Protein AF-A0A9P8AA35-F1 (afdb_monomer_lite)

Structure (mmCIF, N/CA/C/O backbone):
data_AF-A0A9P8AA35-F1
#
_entry.id   AF-A0A9P8AA35-F1
#
loop_
_atom_site.group_PDB
_atom_site.id
_atom_site.type_symbol
_atom_site.label_atom_id
_atom_site.label_alt_id
_atom_site.label_comp_id
_atom_site.label_asym_id
_atom_site.label_entity_id
_atom_site.label_seq_id
_atom_site.pdbx_PDB_ins_code
_atom_site.Cartn_x
_atom_site.Cartn_y
_atom_site.Cartn_z
_atom_site.occupancy
_atom_site.B_iso_or_equiv
_atom_site.auth_seq_id
_atom_site.auth_comp_id
_atom_site.auth_asym_id
_atom_site.auth_atom_id
_atom_site.pdbx_PDB_model_num
ATOM 1 N N . MET A 1 1 ? -7.036 11.818 -2.859 1.00 51.31 1 MET A N 1
ATOM 2 C CA . MET A 1 1 ? -7.329 10.373 -2.717 1.00 51.31 1 MET A CA 1
ATOM 3 C C . MET A 1 1 ? -8.776 10.142 -3.131 1.00 51.31 1 MET A C 1
ATOM 5 O O . MET A 1 1 ? -9.644 10.809 -2.589 1.00 51.31 1 MET A O 1
ATOM 9 N N . LEU A 1 2 ? -9.036 9.268 -4.109 1.00 61.16 2 LEU A N 1
ATOM 10 C CA . LEU A 1 2 ? -10.380 9.040 -4.679 1.00 61.16 2 LEU A CA 1
ATOM 11 C C . LEU A 1 2 ? -11.236 8.052 -3.855 1.00 61.16 2 LEU A C 1
ATOM 13 O O . LEU A 1 2 ? -12.392 7.805 -4.182 1.00 61.16 2 LEU A O 1
ATOM 17 N N . TYR A 1 3 ? -10.663 7.469 -2.797 1.00 70.69 3 TYR A N 1
ATOM 18 C CA . TYR A 1 3 ? -11.330 6.528 -1.904 1.00 70.69 3 TYR A CA 1
ATOM 19 C C . TYR A 1 3 ? -11.453 7.131 -0.507 1.00 70.69 3 TYR A C 1
ATOM 21 O O . TYR A 1 3 ? -10.446 7.444 0.128 1.00 70.69 3 TYR A O 1
ATOM 29 N N . ASN A 1 4 ? -12.690 7.307 -0.047 1.00 81.25 4 ASN A N 1
ATOM 30 C CA . ASN A 1 4 ? -12.996 7.764 1.300 1.00 81.25 4 ASN A CA 1
ATOM 31 C C . ASN A 1 4 ? -13.534 6.583 2.116 1.00 81.25 4 ASN A C 1
ATOM 33 O O . ASN A 1 4 ? -14.606 6.051 1.829 1.00 81.25 4 ASN A O 1
ATOM 37 N N . SER A 1 5 ? -12.781 6.195 3.142 1.00 85.44 5 SER A N 1
ATOM 38 C CA . SER A 1 5 ? -13.083 5.040 3.990 1.00 85.44 5 SER A CA 1
ATOM 39 C C . SER A 1 5 ? -13.924 5.384 5.221 1.00 85.44 5 SER A C 1
ATOM 41 O O . SER A 1 5 ? -14.235 4.482 5.994 1.00 85.44 5 SER A O 1
ATOM 43 N N . VAL A 1 6 ? -14.309 6.652 5.428 1.00 90.12 6 VAL A N 1
ATOM 44 C CA . VAL A 1 6 ? -15.008 7.105 6.646 1.00 90.12 6 VAL A CA 1
ATOM 45 C C . VAL A 1 6 ? -16.293 6.316 6.876 1.00 90.12 6 VAL A C 1
ATOM 47 O O . VAL A 1 6 ? -16.481 5.778 7.963 1.00 90.12 6 VAL A O 1
ATOM 50 N N . ASN A 1 7 ? -17.134 6.156 5.852 1.00 91.12 7 ASN A N 1
ATOM 51 C CA . ASN A 1 7 ? -18.389 5.409 5.986 1.00 91.12 7 ASN A CA 1
ATOM 52 C C . ASN A 1 7 ? -18.154 3.936 6.352 1.00 91.12 7 ASN A C 1
ATOM 54 O O . ASN A 1 7 ? -18.902 3.371 7.148 1.00 91.12 7 ASN A O 1
ATOM 58 N N . PHE A 1 8 ? -17.103 3.321 5.802 1.00 89.25 8 PHE A N 1
ATOM 59 C CA . PHE A 1 8 ? -16.744 1.935 6.093 1.00 89.25 8 PHE A CA 1
ATOM 60 C C . PHE A 1 8 ? -16.219 1.777 7.526 1.00 89.25 8 PHE A C 1
ATOM 62 O O . PHE A 1 8 ? -16.685 0.905 8.259 1.00 89.25 8 PHE A O 1
ATOM 69 N N . VAL A 1 9 ? -15.323 2.668 7.961 1.00 91.19 9 VAL A N 1
ATOM 70 C CA . VAL A 1 9 ? -14.807 2.690 9.338 1.00 91.19 9 VAL A CA 1
ATOM 71 C C . VAL A 1 9 ? -15.946 2.936 10.329 1.00 91.19 9 VAL A C 1
ATOM 73 O O . VAL A 1 9 ? -16.109 2.164 11.271 1.00 91.19 9 VAL A O 1
ATOM 76 N N . GLN A 1 10 ? -16.804 3.930 10.086 1.00 93.62 10 GLN A N 1
ATOM 77 C CA . GLN A 1 10 ? -17.973 4.200 10.929 1.00 93.62 10 GLN A CA 1
ATOM 78 C C . GLN A 1 10 ? -18.922 3.001 11.003 1.00 93.62 10 GLN A C 1
ATOM 80 O O . GLN A 1 10 ? -19.441 2.690 12.074 1.00 93.62 10 GLN A O 1
ATOM 85 N N . HIS A 1 11 ? -19.150 2.309 9.885 1.00 93.56 11 HIS A N 1
ATOM 86 C CA . HIS A 1 11 ? -19.981 1.111 9.887 1.00 93.56 11 HIS A CA 1
ATOM 87 C C . HIS A 1 11 ? -19.353 -0.028 10.697 1.00 93.56 11 HIS A C 1
ATOM 89 O O . HIS A 1 11 ? -20.060 -0.672 11.465 1.00 93.56 11 HIS A O 1
ATOM 95 N N . SER A 1 12 ? -18.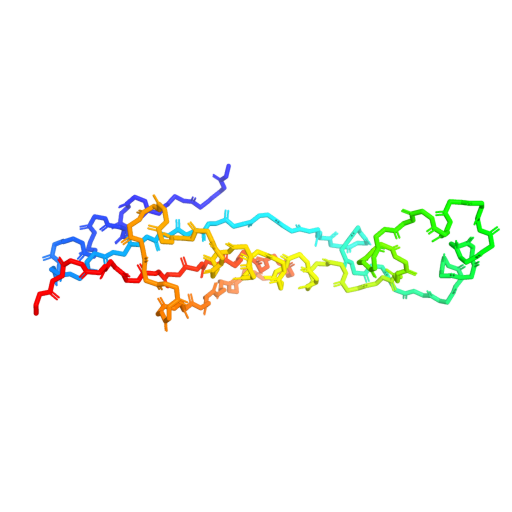035 -0.224 10.594 1.00 91.81 12 SER A N 1
ATOM 96 C CA . SER A 1 12 ? -17.300 -1.224 11.378 1.00 91.81 12 SER A CA 1
ATOM 97 C C . SER A 1 12 ? -17.394 -0.974 12.890 1.00 91.81 12 SER A C 1
ATOM 99 O O . SER A 1 12 ? -17.565 -1.916 13.659 1.00 91.81 12 SER A O 1
ATOM 101 N N . ILE A 1 13 ? -17.375 0.299 13.307 1.00 92.81 13 ILE A N 1
ATOM 102 C CA . ILE A 1 13 ? -17.554 0.708 14.706 1.00 92.81 13 ILE A CA 1
ATOM 103 C C . ILE A 1 13 ? -18.973 0.377 15.180 1.00 92.81 13 ILE A C 1
ATOM 105 O O . ILE A 1 13 ? -19.128 -0.205 16.247 1.00 92.81 13 ILE A O 1
ATOM 109 N N . ARG A 1 14 ? -20.006 0.679 14.375 1.00 94.69 14 ARG A N 1
ATOM 110 C CA . ARG A 1 14 ? -21.407 0.337 14.704 1.00 94.69 14 ARG A CA 1
ATOM 111 C C . ARG A 1 14 ? -21.649 -1.167 14.850 1.00 94.69 14 ARG A C 1
ATOM 113 O O . ARG A 1 14 ? -22.594 -1.555 15.519 1.00 94.69 14 ARG A O 1
ATOM 120 N N . LEU A 1 15 ? -20.831 -1.993 14.201 1.00 94.88 15 LEU A N 1
ATOM 121 C CA . LEU A 1 15 ? -20.881 -3.452 14.298 1.00 94.88 15 LEU A CA 1
ATOM 122 C C . LEU A 1 15 ? -19.982 -4.009 15.413 1.00 94.88 15 LEU A C 1
ATOM 124 O O . LEU A 1 15 ? -19.761 -5.216 15.437 1.00 94.88 15 LEU A O 1
ATOM 128 N N . GLU A 1 16 ? -19.408 -3.153 16.268 1.00 92.50 16 GLU A N 1
ATOM 129 C CA . GLU A 1 16 ? -18.456 -3.533 17.329 1.00 92.50 16 GLU A CA 1
ATOM 130 C C . GLU A 1 16 ? -17.239 -4.312 16.794 1.00 92.50 16 GLU A C 1
ATOM 132 O O . GLU A 1 16 ? -16.621 -5.147 17.456 1.00 92.50 16 GLU A O 1
ATOM 137 N N . ARG A 1 17 ? -16.866 -4.041 15.539 1.00 89.50 17 ARG A N 1
ATOM 138 C CA . ARG A 1 17 ? -15.729 -4.664 14.851 1.00 89.50 17 ARG A CA 1
ATOM 139 C C . ARG A 1 17 ? -14.866 -3.593 14.190 1.00 89.50 17 ARG A C 1
ATOM 141 O O . ARG A 1 17 ? -14.730 -3.613 12.967 1.00 89.50 17 ARG A O 1
ATOM 148 N N . PRO A 1 18 ? -14.287 -2.654 14.954 1.00 90.88 18 PRO A N 1
ATOM 149 C CA . PRO A 1 18 ? -13.559 -1.544 14.370 1.00 90.88 18 PRO A CA 1
ATOM 150 C C . PRO A 1 18 ? -12.318 -2.003 13.615 1.00 90.88 18 PRO A C 1
ATOM 152 O O . PRO A 1 18 ? -11.600 -2.929 14.020 1.00 90.88 18 PRO A O 1
ATOM 155 N N . VAL A 1 19 ? -12.071 -1.305 12.513 1.00 91.00 19 VAL A N 1
ATOM 156 C CA . VAL A 1 19 ? -10.946 -1.563 11.625 1.00 91.00 19 VAL A CA 1
ATOM 157 C C . VAL A 1 19 ? -10.171 -0.289 11.328 1.00 91.00 19 VAL A C 1
ATOM 159 O O . VAL A 1 19 ? -10.734 0.803 11.273 1.00 91.00 19 VAL A O 1
ATOM 162 N N . ILE A 1 20 ? -8.879 -0.451 11.074 1.00 89.81 20 ILE A N 1
ATOM 163 C CA . ILE A 1 20 ? -8.046 0.553 10.424 1.00 89.81 20 ILE A CA 1
ATOM 164 C C . ILE A 1 20 ? -8.032 0.243 8.933 1.00 89.81 20 ILE A C 1
ATOM 166 O O . ILE A 1 20 ? -7.917 -0.916 8.528 1.00 89.81 20 ILE A O 1
ATOM 170 N N . VAL A 1 21 ? -8.160 1.292 8.126 1.00 90.25 21 VAL A N 1
ATOM 171 C CA . VAL A 1 21 ? -8.092 1.202 6.673 1.00 90.25 21 VAL A CA 1
ATOM 172 C C . VAL A 1 21 ? -6.860 1.948 6.196 1.00 90.25 21 VAL A C 1
ATOM 174 O O . VAL A 1 21 ? -6.770 3.162 6.371 1.00 90.25 21 VAL A O 1
ATOM 177 N N . VAL A 1 22 ? -5.936 1.225 5.571 1.00 88.12 22 VAL A N 1
ATOM 178 C CA . VAL A 1 22 ? -4.770 1.810 4.900 1.00 88.12 22 VAL A CA 1
ATOM 179 C C . VAL A 1 22 ? -5.033 1.810 3.402 1.00 88.12 22 VAL A C 1
ATOM 181 O O . VAL A 1 22 ? -5.497 0.813 2.851 1.00 88.12 22 VAL A O 1
ATOM 184 N N . VAL A 1 23 ? -4.768 2.950 2.770 1.00 86.81 23 VAL A N 1
ATOM 185 C CA . VAL A 1 23 ? -4.944 3.168 1.334 1.00 86.81 23 VAL A CA 1
ATOM 186 C C . VAL A 1 23 ? -3.608 3.630 0.774 1.00 86.81 23 VAL A C 1
ATOM 188 O O . VAL A 1 23 ? -3.162 4.736 1.089 1.00 86.81 23 VAL A O 1
ATOM 191 N N . ASP A 1 24 ? -2.970 2.790 -0.031 1.00 84.88 24 ASP A N 1
ATOM 192 C CA . ASP A 1 24 ? -1.686 3.089 -0.654 1.00 84.88 24 ASP A CA 1
ATOM 193 C C . ASP A 1 24 ? -1.834 3.536 -2.112 1.00 84.88 24 ASP A C 1
ATOM 195 O O . ASP A 1 24 ? -2.785 3.207 -2.819 1.00 84.88 24 ASP A O 1
ATOM 199 N N . ASN A 1 25 ? -0.856 4.317 -2.564 1.00 85.06 25 ASN A N 1
ATOM 200 C CA . ASN A 1 25 ? -0.682 4.622 -3.975 1.00 85.06 25 ASN A CA 1
ATOM 201 C C . ASN A 1 25 ? 0.433 3.740 -4.530 1.00 85.06 25 ASN A C 1
ATOM 203 O O . ASN A 1 25 ? 1.434 3.484 -3.863 1.00 85.06 25 ASN A O 1
ATOM 207 N N . TYR A 1 26 ? 0.306 3.355 -5.791 1.00 85.69 26 TYR A N 1
ATOM 208 C CA . TYR A 1 26 ? 1.315 2.581 -6.498 1.00 85.69 26 TYR A CA 1
ATOM 209 C C . TYR A 1 26 ? 1.410 3.050 -7.947 1.00 85.69 26 TYR A C 1
ATOM 211 O O . TYR A 1 26 ? 0.522 3.729 -8.473 1.00 85.69 26 TYR A O 1
ATOM 219 N N . ARG A 1 27 ? 2.523 2.708 -8.592 1.00 87.75 27 ARG A N 1
ATOM 220 C CA . ARG A 1 27 ? 2.790 3.106 -9.973 1.00 87.75 27 ARG A CA 1
ATOM 221 C C . ARG A 1 27 ? 1.874 2.363 -10.954 1.00 87.75 27 ARG A C 1
ATOM 223 O O . ARG A 1 27 ? 1.648 1.162 -10.829 1.00 87.75 27 ARG A O 1
ATOM 230 N N . LEU A 1 28 ? 1.394 3.089 -11.963 1.00 85.50 28 LEU A N 1
ATOM 231 C CA . LEU A 1 28 ? 0.437 2.623 -12.972 1.00 85.50 28 LEU A CA 1
ATOM 232 C C . LEU A 1 28 ? 1.027 2.656 -14.385 1.00 85.50 28 LEU A C 1
ATOM 234 O O . LEU A 1 28 ? 1.996 3.369 -14.648 1.00 85.50 28 LEU A O 1
ATOM 238 N N . ASN A 1 29 ? 0.391 1.935 -15.315 1.00 85.88 29 ASN A N 1
ATOM 239 C CA . ASN A 1 29 ? 0.740 1.914 -16.743 1.00 85.88 29 ASN A CA 1
ATOM 240 C C . ASN A 1 29 ? 2.242 1.654 -16.966 1.00 85.88 29 ASN A C 1
ATOM 242 O O . ASN A 1 29 ? 2.828 0.855 -16.241 1.00 85.88 29 ASN A O 1
ATOM 246 N N . GLY A 1 30 ? 2.880 2.312 -17.940 1.00 85.19 30 GLY A N 1
ATOM 247 C CA . GLY A 1 30 ? 4.319 2.164 -18.186 1.00 85.19 30 GLY A CA 1
ATOM 248 C C . GLY A 1 30 ? 5.177 2.473 -16.952 1.00 85.19 30 GLY A C 1
ATOM 249 O O . GLY A 1 30 ? 6.133 1.765 -16.674 1.00 85.19 30 GLY A O 1
ATOM 250 N N . PHE A 1 31 ? 4.784 3.433 -16.116 1.00 83.62 31 PHE A N 1
ATOM 251 C CA . PHE A 1 31 ? 5.540 3.748 -14.900 1.00 83.62 31 PHE A CA 1
ATOM 252 C C . PHE A 1 31 ? 5.500 2.643 -13.839 1.00 83.62 31 PHE A C 1
ATOM 254 O O . PHE A 1 31 ? 6.349 2.634 -12.958 1.00 83.62 31 PHE A O 1
ATOM 261 N N . GLY A 1 32 ? 4.519 1.738 -13.875 1.00 84.88 32 GLY A N 1
ATOM 262 C CA . GLY A 1 32 ? 4.412 0.619 -12.930 1.00 84.88 32 GLY A CA 1
ATOM 263 C C . GLY A 1 32 ? 4.678 -0.752 -13.541 1.00 84.88 32 GLY A C 1
ATOM 264 O O . GLY A 1 32 ? 5.017 -1.691 -12.824 1.00 84.88 32 GLY A O 1
ATOM 265 N N . PHE A 1 33 ? 4.503 -0.884 -14.851 1.00 86.88 33 PHE A N 1
ATOM 266 C CA . PHE A 1 33 ? 4.417 -2.171 -15.537 1.00 86.88 33 PHE A CA 1
ATOM 267 C C . PHE A 1 33 ? 5.164 -2.190 -16.875 1.00 86.88 33 PHE A C 1
ATOM 269 O O . PHE A 1 33 ? 5.006 -3.144 -17.633 1.00 86.88 33 PHE A O 1
ATOM 276 N N . LEU A 1 34 ? 5.976 -1.172 -17.188 1.00 87.50 34 LEU A N 1
ATOM 277 C CA . LEU A 1 34 ? 6.915 -1.275 -18.302 1.00 87.50 34 LEU A CA 1
ATOM 278 C C . LEU A 1 34 ? 7.944 -2.354 -17.971 1.00 87.50 34 LEU A C 1
ATOM 280 O O . LEU A 1 34 ? 8.645 -2.264 -16.967 1.00 87.50 34 LEU A O 1
ATOM 284 N N . ALA A 1 35 ? 8.015 -3.375 -18.815 1.00 85.75 35 ALA A N 1
ATOM 285 C CA . ALA A 1 35 ? 8.940 -4.480 -18.657 1.00 85.75 35 ALA A CA 1
ATOM 286 C C . ALA A 1 35 ? 9.490 -4.855 -20.032 1.00 85.75 35 ALA A C 1
ATOM 288 O O . ALA A 1 35 ? 8.756 -5.352 -20.885 1.00 85.75 35 ALA A O 1
ATOM 289 N N . SER A 1 36 ? 10.778 -4.612 -20.245 1.00 86.69 36 SER A N 1
ATOM 290 C CA . SER A 1 36 ? 11.511 -5.138 -21.393 1.00 86.69 36 SER A CA 1
ATOM 291 C C . SER A 1 36 ? 12.994 -5.295 -21.044 1.00 86.69 36 SER A C 1
ATOM 293 O O . SER A 1 36 ? 13.434 -4.891 -19.962 1.00 86.69 36 SER A O 1
ATOM 295 N N . LYS A 1 37 ? 13.760 -5.950 -21.920 1.00 89.38 37 LYS A N 1
ATOM 296 C CA . LYS A 1 37 ? 15.176 -6.259 -21.661 1.00 89.38 37 LYS A CA 1
ATOM 297 C C . LYS A 1 37 ? 16.063 -5.023 -21.799 1.00 89.38 37 LYS A C 1
ATOM 299 O O . LYS A 1 37 ? 16.999 -4.851 -21.028 1.00 89.38 37 LYS A O 1
ATOM 304 N N . GLU A 1 38 ? 15.720 -4.137 -22.722 1.00 90.44 38 GLU A N 1
ATOM 305 C CA . GLU A 1 38 ? 16.533 -2.993 -23.126 1.00 90.44 38 GLU A CA 1
ATOM 306 C C . GLU A 1 38 ? 16.724 -1.983 -21.973 1.00 90.44 38 GLU A C 1
ATOM 308 O O . GLU A 1 38 ? 17.868 -1.676 -21.641 1.00 90.44 38 GLU A O 1
ATOM 313 N N . PRO A 1 39 ? 15.677 -1.523 -21.251 1.00 86.50 39 PRO A N 1
ATOM 314 C CA . PRO A 1 39 ? 15.842 -0.628 -20.107 1.00 86.50 39 PRO A CA 1
ATOM 315 C C . PRO A 1 39 ? 16.571 -1.297 -18.938 1.00 86.50 39 PRO A C 1
ATOM 317 O O . PRO A 1 39 ? 17.265 -0.627 -18.180 1.00 86.50 39 PRO A O 1
ATOM 320 N N . GLN A 1 40 ? 16.437 -2.618 -18.783 1.00 90.31 40 GLN A N 1
ATOM 321 C CA . GLN A 1 40 ? 17.147 -3.366 -17.747 1.00 90.31 40 GLN A CA 1
ATOM 322 C C . GLN A 1 40 ? 18.654 -3.431 -18.023 1.00 90.31 40 GLN A C 1
ATOM 324 O O . GLN A 1 40 ? 19.448 -3.373 -17.081 1.00 90.31 40 GLN A O 1
ATOM 329 N N . GLU A 1 41 ? 19.050 -3.577 -19.286 1.00 91.44 41 GLU A N 1
ATOM 330 C CA . GLU A 1 41 ? 20.452 -3.546 -19.713 1.00 91.44 41 GLU A CA 1
ATOM 331 C C . GLU A 1 41 ? 21.049 -2.149 -19.538 1.00 91.44 41 GLU A C 1
ATOM 333 O O . GLU A 1 41 ? 22.120 -2.019 -18.944 1.00 91.44 41 GLU A O 1
ATOM 338 N N . VAL A 1 42 ? 20.313 -1.107 -19.942 1.00 90.31 42 VAL A N 1
ATOM 339 C CA . VAL A 1 42 ? 20.703 0.295 -19.711 1.00 90.31 42 VAL A CA 1
ATOM 340 C C . VAL A 1 42 ? 20.900 0.572 -18.219 1.00 90.31 42 VAL A C 1
ATOM 342 O O . VAL A 1 42 ? 21.909 1.158 -17.832 1.00 90.31 42 VAL A O 1
ATOM 345 N N . LEU A 1 43 ? 19.983 0.102 -17.366 1.00 90.00 43 LEU A N 1
ATOM 346 C CA . LEU A 1 43 ? 20.082 0.273 -15.918 1.00 90.00 43 LEU A CA 1
ATOM 347 C C . LEU A 1 43 ? 21.320 -0.422 -15.332 1.00 90.00 43 LEU A C 1
ATOM 349 O O . LEU A 1 43 ? 21.996 0.157 -14.493 1.00 90.00 43 LEU A O 1
ATOM 353 N N . LYS A 1 44 ? 21.641 -1.645 -15.773 1.00 91.12 44 LYS A N 1
ATOM 354 C CA . LYS A 1 44 ? 22.828 -2.390 -15.304 1.00 91.12 44 LYS A CA 1
ATOM 355 C C . LYS A 1 44 ? 24.144 -1.730 -15.708 1.00 91.12 44 LYS A C 1
ATOM 357 O O . LYS A 1 44 ? 25.132 -1.880 -14.994 1.00 91.12 44 LYS A O 1
ATOM 362 N N . GLY A 1 45 ? 24.160 -1.047 -16.851 1.00 92.25 45 GLY A N 1
ATOM 363 C CA . GLY A 1 45 ? 25.315 -0.292 -17.331 1.00 92.25 45 GLY A CA 1
ATOM 364 C C . GLY A 1 45 ? 25.470 1.090 -16.690 1.00 92.25 45 GLY A C 1
ATOM 365 O O . GLY A 1 45 ? 26.479 1.747 -16.940 1.00 92.25 45 GLY A O 1
ATOM 366 N N . SER A 1 46 ? 24.500 1.553 -15.891 1.00 91.06 46 SER A N 1
ATOM 367 C CA . SER A 1 46 ? 24.567 2.883 -15.289 1.00 91.06 46 SER A CA 1
ATOM 368 C C . SER A 1 46 ? 25.519 2.909 -14.080 1.00 91.06 46 SER A C 1
ATOM 370 O O . SER A 1 46 ? 25.575 1.945 -13.310 1.00 91.06 46 SER A O 1
ATOM 372 N N . PRO A 1 47 ? 26.241 4.022 -13.844 1.00 91.12 47 PRO A N 1
ATOM 373 C CA . PRO A 1 47 ? 27.086 4.185 -12.654 1.00 91.12 47 PRO A CA 1
ATOM 374 C C . PRO A 1 47 ? 26.305 4.082 -11.335 1.00 91.12 47 PRO A C 1
ATOM 376 O O . PRO A 1 47 ? 26.858 3.748 -10.290 1.00 91.12 47 PRO A O 1
ATOM 379 N N . GLU A 1 48 ? 25.006 4.369 -11.390 1.00 89.06 48 GLU A N 1
ATOM 380 C CA . GLU A 1 48 ? 24.090 4.390 -10.251 1.00 89.06 48 GLU A CA 1
ATOM 381 C C . GLU A 1 48 ? 23.633 2.984 -9.846 1.00 89.06 48 GLU A C 1
ATOM 383 O O . GLU A 1 48 ? 23.169 2.791 -8.726 1.00 89.06 48 GLU A O 1
ATOM 388 N N . TYR A 1 49 ? 23.793 1.970 -10.706 1.00 90.19 49 TYR A N 1
ATOM 389 C CA . TYR A 1 49 ? 23.268 0.623 -10.463 1.00 90.19 49 TYR A CA 1
ATOM 390 C C . TYR A 1 49 ? 23.662 0.040 -9.096 1.00 90.19 49 TYR A C 1
ATOM 392 O O . TYR A 1 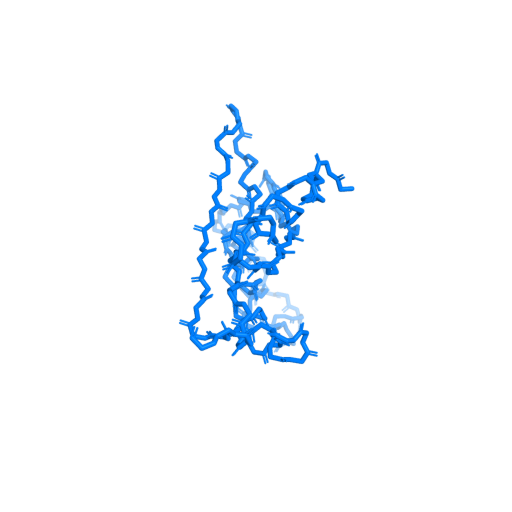49 ? 22.857 -0.614 -8.427 1.00 90.19 49 TYR A O 1
ATOM 400 N N . ALA A 1 50 ? 24.900 0.295 -8.663 1.00 89.81 50 ALA A N 1
ATOM 401 C CA . ALA A 1 50 ? 25.425 -0.200 -7.394 1.00 89.81 50 ALA A CA 1
ATOM 402 C C . ALA A 1 50 ? 24.792 0.481 -6.165 1.00 89.81 50 ALA A C 1
ATOM 404 O O . ALA A 1 50 ? 24.688 -0.156 -5.113 1.00 89.81 50 ALA A O 1
ATOM 405 N N . SER A 1 51 ? 24.355 1.740 -6.291 1.00 91.19 51 SER A N 1
ATOM 406 C CA . SER A 1 51 ? 23.734 2.511 -5.206 1.00 91.19 51 SER A CA 1
ATOM 407 C C . SER A 1 51 ? 22.212 2.357 -5.146 1.00 91.19 51 SER A C 1
ATOM 409 O O . SER A 1 51 ? 21.609 2.706 -4.131 1.00 91.19 51 SER A O 1
ATOM 411 N N . LEU A 1 52 ? 21.584 1.792 -6.183 1.00 88.19 52 LEU A N 1
ATOM 412 C CA . LEU A 1 52 ? 20.143 1.545 -6.203 1.00 88.19 52 LEU A CA 1
ATOM 413 C C . LEU A 1 52 ? 19.702 0.557 -5.118 1.00 88.19 52 LEU A C 1
ATOM 415 O O . LEU A 1 52 ? 20.380 -0.436 -4.805 1.00 88.19 52 LEU A O 1
ATOM 419 N N . SER A 1 53 ? 18.493 0.784 -4.603 1.00 86.25 53 SER A N 1
ATOM 420 C CA . SER A 1 53 ? 17.824 -0.173 -3.727 1.00 86.25 53 SER A CA 1
ATOM 421 C C . SER A 1 53 ? 17.603 -1.509 -4.459 1.00 86.25 53 SER A C 1
ATOM 423 O O . SER A 1 53 ? 17.493 -1.530 -5.689 1.00 86.25 53 SER A O 1
ATOM 425 N N . PRO A 1 54 ? 17.488 -2.645 -3.747 1.00 84.88 54 PRO A N 1
ATOM 426 C CA . PRO A 1 54 ? 17.142 -3.924 -4.374 1.00 84.88 54 PRO A CA 1
ATOM 427 C C . PRO A 1 54 ? 15.851 -3.870 -5.207 1.00 84.88 54 PRO A C 1
ATOM 429 O O . PRO A 1 54 ? 15.704 -4.635 -6.157 1.00 84.88 54 PRO A O 1
ATOM 432 N N . TYR A 1 55 ? 14.937 -2.956 -4.871 1.00 81.62 55 TYR A N 1
ATOM 433 C CA . TYR A 1 55 ? 13.657 -2.766 -5.549 1.00 81.62 55 TYR A CA 1
ATOM 434 C C . TYR A 1 55 ? 13.779 -1.984 -6.862 1.00 81.62 55 TYR A C 1
ATOM 436 O O . TYR A 1 55 ? 12.970 -2.197 -7.765 1.00 81.62 55 TYR A O 1
ATOM 444 N N . ASP A 1 56 ? 14.798 -1.130 -6.985 1.00 83.81 56 ASP A N 1
ATOM 445 C CA . ASP A 1 56 ? 15.005 -0.270 -8.155 1.00 83.81 56 ASP A CA 1
ATOM 446 C C . ASP A 1 56 ? 16.002 -0.856 -9.163 1.00 83.81 56 ASP A C 1
ATOM 448 O O . ASP A 1 56 ? 16.057 -0.396 -10.297 1.00 83.81 56 ASP A O 1
ATOM 452 N N . ARG A 1 57 ? 16.756 -1.905 -8.797 1.00 87.25 57 ARG A N 1
ATOM 453 C CA . ARG A 1 57 ? 17.695 -2.609 -9.702 1.00 87.25 57 ARG A CA 1
ATOM 454 C C . ARG A 1 57 ? 17.019 -3.452 -10.784 1.00 87.25 57 ARG A C 1
ATOM 456 O O . ARG A 1 57 ? 17.677 -3.861 -11.743 1.00 87.25 57 ARG A O 1
ATOM 463 N N . TYR A 1 58 ? 15.733 -3.737 -10.619 1.00 86.06 58 TYR A N 1
ATOM 464 C CA . TYR A 1 58 ? 14.947 -4.515 -11.566 1.00 86.06 58 TYR A CA 1
ATOM 465 C C . TYR A 1 58 ? 13.900 -3.628 -12.228 1.00 86.06 58 TYR A C 1
ATOM 467 O O . TYR A 1 58 ? 13.159 -2.931 -11.539 1.00 86.06 58 TYR A O 1
ATOM 475 N N . ILE A 1 59 ? 13.821 -3.680 -13.555 1.00 85.38 59 ILE A N 1
ATOM 476 C CA . ILE A 1 59 ? 12.791 -3.005 -14.340 1.00 85.38 59 ILE A CA 1
ATOM 477 C C . ILE A 1 59 ? 11.590 -3.937 -14.505 1.00 85.38 59 ILE A C 1
ATOM 479 O O . ILE A 1 59 ? 11.719 -5.072 -14.966 1.00 85.38 59 ILE A O 1
ATOM 483 N N . GLY A 1 60 ? 10.406 -3.420 -14.185 1.00 84.69 60 GLY A N 1
ATOM 484 C CA . GLY A 1 60 ? 9.134 -4.109 -14.373 1.00 84.69 60 GLY A CA 1
ATOM 485 C C . GLY A 1 60 ? 8.445 -4.487 -13.071 1.00 84.69 60 GLY A C 1
ATOM 486 O O . GLY A 1 60 ? 9.052 -4.565 -12.007 1.00 84.69 60 GLY A O 1
ATOM 487 N N . ASN A 1 61 ? 7.127 -4.691 -13.160 1.00 86.38 61 ASN A N 1
ATOM 488 C CA . ASN A 1 61 ? 6.252 -5.049 -12.036 1.00 86.38 61 ASN A CA 1
ATOM 489 C C . ASN A 1 61 ? 6.382 -4.146 -10.797 1.00 86.38 61 ASN A C 1
ATOM 491 O O . ASN A 1 61 ? 6.016 -4.531 -9.689 1.00 86.38 61 ASN A O 1
ATOM 495 N N . TRP A 1 62 ? 6.845 -2.916 -10.977 1.00 87.81 62 TRP A N 1
ATOM 496 C CA . TRP A 1 62 ? 6.958 -1.915 -9.931 1.00 87.81 62 TRP A CA 1
ATOM 497 C C . TRP A 1 62 ? 5.633 -1.596 -9.248 1.00 87.81 62 TRP A C 1
ATOM 499 O O . TRP A 1 62 ? 5.625 -1.347 -8.045 1.00 87.81 62 TRP A O 1
ATOM 509 N N . GLY A 1 63 ? 4.520 -1.660 -9.979 1.00 86.12 63 GLY A N 1
ATOM 510 C CA . GLY A 1 63 ? 3.187 -1.539 -9.395 1.00 86.12 63 GLY A CA 1
ATOM 511 C C . GLY A 1 63 ? 2.893 -2.653 -8.383 1.00 86.12 63 GLY A C 1
ATOM 512 O O . GLY A 1 63 ? 2.410 -2.372 -7.290 1.00 86.12 63 GLY A O 1
ATOM 513 N N . LEU A 1 64 ? 3.266 -3.901 -8.693 1.00 85.19 64 LEU A N 1
ATOM 514 C CA . LEU A 1 64 ? 3.145 -5.028 -7.756 1.00 85.19 64 LEU A CA 1
ATOM 515 C C . LEU A 1 64 ? 4.136 -4.905 -6.595 1.00 85.19 64 LEU A C 1
ATOM 517 O O . LEU A 1 64 ? 3.788 -5.186 -5.451 1.00 85.19 64 LEU A O 1
ATOM 521 N N . MET A 1 65 ? 5.357 -4.441 -6.872 1.00 88.81 65 MET A N 1
ATOM 522 C CA . MET A 1 65 ? 6.353 -4.195 -5.832 1.00 88.81 65 MET A CA 1
ATOM 523 C C . MET A 1 65 ? 5.873 -3.136 -4.836 1.00 88.81 65 MET A C 1
ATOM 525 O O . MET A 1 65 ? 6.031 -3.307 -3.632 1.00 88.81 65 MET A O 1
ATOM 529 N N . ASN A 1 66 ? 5.239 -2.064 -5.312 1.00 88.19 66 ASN A N 1
ATOM 530 C CA . ASN A 1 66 ? 4.657 -1.048 -4.442 1.00 88.19 66 ASN A CA 1
ATOM 531 C C . ASN A 1 66 ? 3.567 -1.636 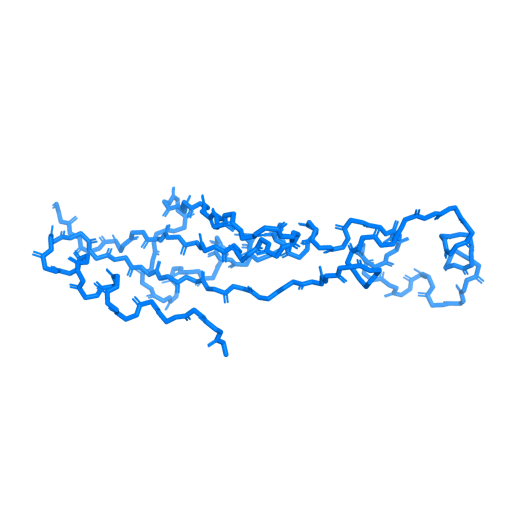-3.527 1.00 88.19 66 ASN A C 1
ATOM 533 O O . ASN A 1 66 ? 3.586 -1.353 -2.335 1.00 88.19 66 ASN A O 1
ATOM 537 N N . GLN A 1 67 ? 2.695 -2.511 -4.040 1.00 86.88 67 GLN A N 1
ATOM 538 C CA . GLN A 1 67 ? 1.674 -3.188 -3.223 1.00 86.88 67 GLN A CA 1
ATOM 539 C C . GLN A 1 67 ? 2.288 -4.123 -2.166 1.00 86.88 67 GLN A C 1
ATOM 541 O O . GLN A 1 67 ? 1.820 -4.181 -1.024 1.00 86.88 67 GLN A O 1
ATOM 546 N N . LYS A 1 68 ? 3.366 -4.837 -2.522 1.00 87.81 68 LYS A N 1
ATOM 547 C CA . LYS A 1 68 ? 4.132 -5.658 -1.573 1.00 87.81 68 LYS A CA 1
ATOM 548 C C . LYS A 1 68 ? 4.729 -4.794 -0.462 1.00 87.81 68 LYS A C 1
ATOM 550 O O . LYS A 1 68 ? 4.503 -5.084 0.709 1.00 87.81 68 LYS A O 1
ATOM 555 N N . LEU A 1 69 ? 5.417 -3.715 -0.829 1.00 89.81 69 LEU A N 1
ATOM 556 C CA . LEU A 1 69 ? 6.031 -2.785 0.119 1.00 89.81 69 LEU A CA 1
ATOM 557 C C . LEU A 1 69 ? 4.994 -2.115 1.025 1.00 89.81 69 LEU A C 1
ATOM 559 O O . LEU A 1 69 ? 5.237 -1.974 2.217 1.00 89.81 69 LEU A O 1
ATOM 563 N N . ALA A 1 70 ? 3.823 -1.754 0.498 1.00 88.81 70 ALA A N 1
ATOM 564 C CA . ALA A 1 70 ? 2.728 -1.219 1.305 1.00 88.81 70 ALA A CA 1
ATOM 565 C C . ALA A 1 70 ? 2.228 -2.240 2.341 1.00 88.81 70 ALA A C 1
ATOM 567 O O . ALA A 1 70 ? 1.956 -1.885 3.489 1.00 88.81 70 ALA A O 1
ATOM 568 N N . SER A 1 71 ? 2.156 -3.518 1.961 1.00 87.19 71 SER A N 1
ATOM 569 C CA . SER A 1 71 ? 1.771 -4.606 2.867 1.00 87.19 71 SER A CA 1
ATOM 570 C C . SER A 1 71 ? 2.830 -4.874 3.940 1.00 87.19 71 SER A C 1
ATOM 572 O O . SER A 1 71 ? 2.481 -5.079 5.104 1.00 87.19 71 SER A O 1
ATOM 574 N N . GLU A 1 72 ? 4.112 -4.850 3.570 1.00 91.06 72 GLU A N 1
ATOM 575 C CA . GLU A 1 72 ? 5.243 -4.970 4.502 1.00 91.06 72 GLU A CA 1
ATOM 576 C C . GLU A 1 72 ? 5.254 -3.796 5.486 1.00 91.06 72 GLU A C 1
ATOM 578 O O . GLU A 1 72 ? 5.212 -4.011 6.698 1.00 91.06 72 GLU A O 1
ATOM 583 N N . TRP A 1 73 ? 5.141 -2.567 4.977 1.00 92.38 73 TRP A N 1
ATOM 584 C CA . TRP A 1 73 ? 5.040 -1.364 5.797 1.00 92.38 73 TRP A CA 1
ATOM 585 C C . TRP A 1 73 ? 3.867 -1.441 6.775 1.00 92.38 73 TRP A C 1
ATOM 587 O O . TRP A 1 73 ? 4.040 -1.171 7.964 1.00 92.38 73 TRP A O 1
ATOM 597 N N . ALA A 1 74 ? 2.681 -1.851 6.318 1.00 90.88 74 ALA A N 1
ATOM 598 C CA . ALA A 1 74 ? 1.529 -1.983 7.199 1.00 90.88 74 ALA A CA 1
ATOM 599 C C . ALA A 1 74 ? 1.792 -3.014 8.303 1.00 90.88 74 ALA A C 1
ATOM 601 O O . ALA A 1 74 ? 1.530 -2.739 9.469 1.00 90.88 74 ALA A O 1
ATOM 602 N N . ARG A 1 75 ? 2.363 -4.179 7.983 1.00 89.25 75 ARG A N 1
ATOM 603 C CA . ARG A 1 75 ? 2.695 -5.185 9.005 1.00 89.25 75 ARG A CA 1
ATOM 604 C C . ARG A 1 75 ? 3.706 -4.680 10.031 1.00 89.25 75 ARG A C 1
ATOM 606 O O . ARG A 1 75 ? 3.570 -5.004 11.207 1.00 89.25 75 ARG A O 1
ATOM 613 N N . GLU A 1 76 ? 4.693 -3.909 9.601 1.00 93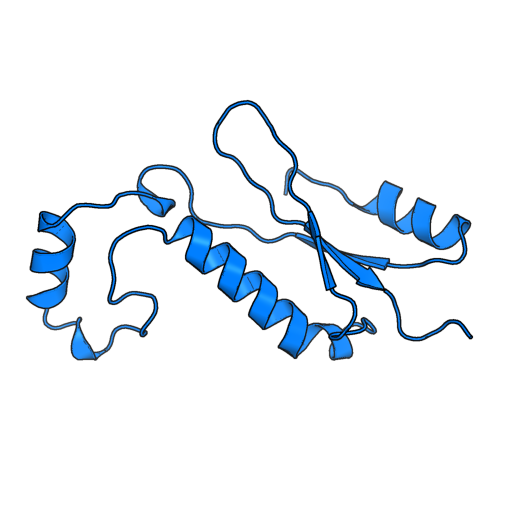.56 76 GLU A N 1
ATOM 614 C CA . GLU A 1 76 ? 5.754 -3.402 10.474 1.00 93.56 76 GLU A CA 1
ATOM 615 C C . GLU A 1 76 ? 5.300 -2.215 11.333 1.00 93.56 76 GLU A C 1
ATOM 617 O O . GLU A 1 76 ? 5.752 -2.072 12.466 1.00 93.56 76 GLU A O 1
ATOM 622 N N . ASN A 1 77 ? 4.377 -1.385 10.832 1.00 93.00 77 ASN A N 1
ATOM 623 C CA . ASN A 1 77 ? 4.076 -0.084 11.439 1.00 93.00 77 ASN A CA 1
ATOM 624 C C . ASN A 1 77 ? 2.679 0.013 12.062 1.00 93.00 77 ASN A C 1
ATOM 626 O O . ASN A 1 77 ? 2.450 0.878 12.908 1.00 93.00 77 ASN A O 1
ATOM 630 N N . ILE A 1 78 ? 1.725 -0.850 11.692 1.00 90.19 78 ILE A N 1
ATOM 631 C CA . ILE A 1 78 ? 0.319 -0.651 12.084 1.00 90.19 78 ILE A CA 1
ATOM 632 C C . ILE A 1 78 ? 0.059 -0.779 13.589 1.00 90.19 78 ILE A C 1
ATOM 634 O O . ILE A 1 78 ? -0.901 -0.198 14.097 1.00 90.19 78 ILE A O 1
ATOM 638 N N . ALA A 1 79 ? 0.924 -1.486 14.320 1.00 90.56 79 ALA A N 1
ATOM 639 C CA . ALA A 1 79 ? 0.825 -1.593 15.773 1.00 90.56 79 ALA A CA 1
ATOM 640 C C . ALA A 1 79 ? 0.867 -0.212 16.451 1.00 90.56 79 ALA A C 1
ATOM 642 O O . ALA A 1 79 ? 0.090 0.043 17.369 1.00 90.56 79 ALA A O 1
ATOM 643 N N . SER A 1 80 ? 1.680 0.714 15.931 1.00 92.62 80 SER A N 1
ATOM 644 C CA . SER A 1 80 ? 1.787 2.092 16.429 1.00 92.62 80 SER A CA 1
ATOM 645 C C . SER A 1 80 ? 0.514 2.918 16.214 1.00 92.62 80 SER A C 1
ATOM 647 O O . SER A 1 80 ? 0.308 3.921 16.890 1.00 92.62 80 SER A O 1
ATOM 649 N N . PHE A 1 81 ? -0.362 2.486 15.303 1.00 89.75 81 PHE A N 1
ATOM 650 C CA . PHE A 1 81 ? -1.672 3.090 15.045 1.00 89.75 81 PHE A CA 1
ATOM 651 C C . PHE A 1 81 ? -2.817 2.340 15.757 1.00 89.75 81 PHE A C 1
ATOM 653 O O . PHE A 1 81 ? -3.985 2.645 15.528 1.00 89.75 81 PHE A O 1
ATOM 660 N N . GLY A 1 82 ? -2.503 1.348 16.603 1.00 88.00 82 GLY A N 1
ATOM 661 C CA . GLY A 1 82 ? -3.476 0.535 17.348 1.00 88.00 82 GLY A CA 1
ATOM 662 C C . GLY A 1 82 ? -4.000 -0.704 16.606 1.00 88.00 82 GLY A C 1
ATOM 663 O O . GLY A 1 82 ? -4.877 -1.406 17.117 1.00 88.00 82 GLY A O 1
ATOM 664 N N . GLY A 1 83 ? -3.487 -0.997 15.408 1.00 86.94 83 GLY A N 1
ATOM 665 C CA . GLY A 1 83 ? -3.910 -2.148 14.609 1.00 86.94 83 GLY A CA 1
ATOM 666 C C . GLY A 1 83 ? -3.163 -3.439 14.940 1.00 86.94 83 GLY A C 1
ATOM 667 O O . GLY A 1 83 ? -2.076 -3.438 15.513 1.00 86.94 83 GLY A O 1
ATOM 668 N N . ASN A 1 84 ? -3.732 -4.572 14.534 1.00 88.25 84 ASN A N 1
ATOM 669 C CA . ASN A 1 84 ? -3.114 -5.883 14.697 1.00 88.25 84 ASN A CA 1
ATOM 670 C C . ASN A 1 84 ? -2.345 -6.309 13.432 1.00 88.25 84 ASN A C 1
ATOM 672 O O . ASN A 1 84 ? -2.948 -6.718 12.440 1.00 88.25 84 ASN A O 1
ATOM 676 N N . ALA A 1 85 ? -1.010 -6.307 13.498 1.00 88.50 85 ALA A N 1
ATOM 677 C CA . ALA A 1 85 ? -0.122 -6.730 12.405 1.00 88.50 85 ALA A CA 1
ATOM 678 C C . ALA A 1 85 ? -0.279 -8.204 11.971 1.00 88.50 85 ALA A C 1
ATOM 680 O O . ALA A 1 85 ? 0.180 -8.582 10.893 1.00 88.50 85 ALA A O 1
ATOM 681 N N . ARG A 1 86 ? -0.915 -9.051 12.795 1.00 88.50 86 ARG A N 1
ATOM 682 C CA . ARG A 1 86 ? -1.236 -10.452 12.456 1.00 88.50 86 ARG A CA 1
ATOM 683 C C . ARG A 1 86 ? -2.600 -10.612 11.788 1.00 88.50 86 ARG A C 1
ATOM 685 O O . ARG A 1 86 ? -2.922 -11.707 11.343 1.00 88.50 86 ARG A O 1
ATOM 692 N N . ASN A 1 87 ? -3.398 -9.549 11.724 1.00 86.94 87 ASN A N 1
ATOM 693 C CA . ASN A 1 87 ? -4.730 -9.561 11.135 1.00 86.94 87 ASN A CA 1
ATOM 694 C C . ASN A 1 87 ? -4.842 -8.466 10.072 1.00 86.94 87 ASN A C 1
ATOM 696 O O . ASN A 1 87 ? -5.512 -7.451 10.269 1.00 86.94 87 ASN A O 1
ATOM 700 N N . VAL A 1 88 ? -4.133 -8.686 8.965 1.00 85.56 88 VAL A N 1
ATOM 701 C CA . VAL A 1 88 ? -4.122 -7.811 7.792 1.00 85.56 88 VAL A CA 1
ATOM 702 C C . VAL A 1 88 ? -4.878 -8.505 6.667 1.00 85.56 88 VAL A C 1
ATOM 704 O O . VAL A 1 88 ? -4.507 -9.606 6.265 1.00 85.56 88 VAL A O 1
ATOM 707 N N . THR A 1 89 ? -5.921 -7.867 6.144 1.00 85.88 89 THR A N 1
ATOM 708 C CA . THR A 1 89 ? -6.660 -8.357 4.975 1.00 85.88 89 THR A CA 1
ATOM 709 C C . THR A 1 89 ? -6.457 -7.408 3.806 1.00 85.88 89 THR A C 1
ATOM 711 O O . THR A 1 89 ? -6.780 -6.227 3.908 1.00 85.88 89 THR A O 1
ATOM 714 N N . ALA A 1 90 ? -5.943 -7.931 2.697 1.00 83.94 90 ALA A N 1
ATOM 715 C CA . ALA A 1 90 ? -5.813 -7.208 1.442 1.00 83.94 90 ALA A CA 1
ATOM 716 C C . ALA A 1 90 ? -7.107 -7.297 0.631 1.00 83.94 90 ALA A C 1
ATOM 71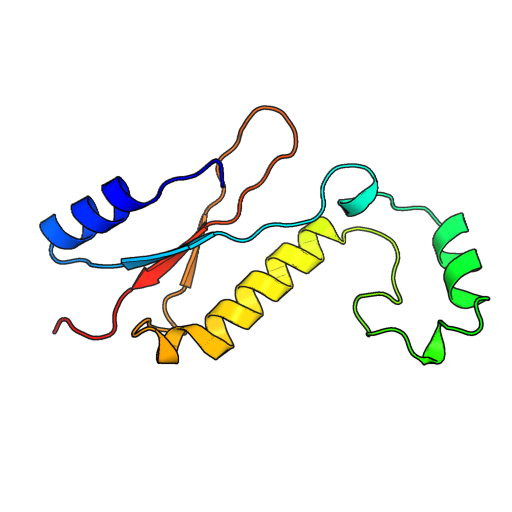8 O O . ALA A 1 90 ? -7.638 -8.386 0.411 1.00 83.94 90 ALA A O 1
ATOM 719 N N . PHE A 1 91 ? -7.595 -6.154 0.158 1.00 79.94 91 PHE A N 1
ATOM 720 C CA . PHE A 1 91 ? -8.736 -6.075 -0.743 1.00 79.94 91 PHE A CA 1
ATOM 721 C C . PHE A 1 91 ? -8.444 -5.123 -1.901 1.00 79.94 91 PHE A C 1
ATOM 723 O O . PHE A 1 91 ? -7.783 -4.100 -1.734 1.00 79.94 91 PHE A O 1
ATOM 730 N N . THR A 1 92 ? -8.963 -5.452 -3.079 1.00 71.75 92 THR A N 1
ATOM 731 C CA . THR A 1 92 ? -8.828 -4.645 -4.293 1.00 71.75 92 THR A CA 1
ATOM 732 C C . THR A 1 92 ? -10.186 -4.499 -4.958 1.00 71.75 92 THR A C 1
ATOM 734 O O . THR A 1 92 ? -10.936 -5.468 -5.075 1.00 71.75 92 THR A O 1
ATOM 737 N N . ARG A 1 93 ? -10.515 -3.289 -5.428 1.00 67.56 93 ARG A N 1
ATOM 738 C CA . ARG A 1 93 ? -11.710 -3.090 -6.258 1.00 67.56 93 ARG A CA 1
ATOM 739 C C . ARG A 1 93 ? -11.373 -3.262 -7.738 1.00 67.56 93 ARG A C 1
ATOM 741 O O . ARG A 1 93 ? -10.485 -2.561 -8.226 1.00 67.56 93 ARG A O 1
ATOM 748 N N . PRO A 1 94 ? -12.107 -4.110 -8.475 1.00 53.91 94 PRO A N 1
ATOM 749 C CA . PRO A 1 94 ? -12.044 -4.099 -9.923 1.00 53.91 94 PRO A CA 1
ATOM 750 C C . PRO A 1 94 ? -12.754 -2.838 -10.427 1.00 53.91 94 PRO A C 1
ATOM 752 O O . PRO A 1 94 ? -13.951 -2.652 -10.232 1.00 53.91 94 PRO A O 1
ATOM 755 N N . MET A 1 95 ? -12.007 -1.949 -11.067 1.00 52.72 95 MET A N 1
ATOM 756 C CA . MET A 1 95 ? -12.557 -0.876 -11.889 1.00 52.72 95 MET A CA 1
ATOM 757 C C . MET A 1 95 ? -11.903 -1.034 -13.258 1.00 52.72 95 MET A C 1
ATOM 759 O O . MET A 1 95 ? -10.694 -1.244 -13.309 1.00 52.72 95 MET A O 1
ATOM 763 N N . HIS A 1 96 ? -12.722 -1.020 -14.314 1.00 44.62 96 HIS A N 1
ATOM 764 C CA . HIS A 1 96 ? -12.553 -1.591 -15.666 1.00 44.62 96 HIS A CA 1
ATOM 765 C C . HIS A 1 96 ? -11.207 -1.472 -16.412 1.00 44.62 96 HIS A C 1
ATOM 767 O O . HIS A 1 96 ? -11.074 -2.032 -17.496 1.00 44.62 96 HIS A O 1
ATOM 773 N N . THR A 1 97 ? -10.176 -0.848 -15.856 1.00 39.69 97 THR A N 1
ATOM 774 C CA . THR A 1 97 ? -8.838 -0.830 -16.441 1.00 39.69 97 THR A CA 1
ATOM 775 C C . THR A 1 97 ? -7.804 -0.619 -15.335 1.00 39.69 97 THR A C 1
ATOM 777 O O . THR A 1 97 ? -7.650 0.484 -14.829 1.00 39.69 97 THR A O 1
ATOM 780 N N . LYS A 1 98 ? -7.102 -1.691 -14.945 1.00 43.59 98 LYS A N 1
ATOM 781 C CA . LYS A 1 98 ? -5.744 -1.685 -14.353 1.00 43.59 98 LY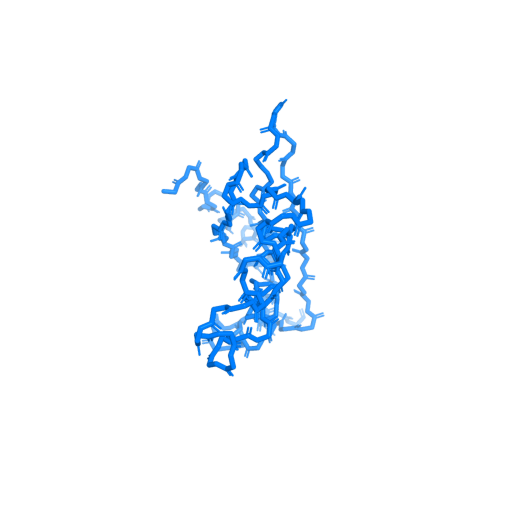S A CA 1
ATOM 782 C C . LYS A 1 98 ? -5.452 -0.737 -13.167 1.00 43.59 98 LYS A C 1
ATOM 784 O O . LYS A 1 98 ? -4.285 -0.474 -12.905 1.00 43.59 98 LYS A O 1
ATOM 789 N N . ASN A 1 99 ? -6.460 -0.293 -12.413 1.00 45.59 99 ASN A N 1
ATOM 790 C CA . ASN A 1 99 ? -6.300 0.582 -11.246 1.00 45.59 99 ASN A CA 1
ATOM 791 C C . ASN A 1 99 ? -6.717 -0.146 -9.949 1.00 45.59 99 ASN A C 1
ATOM 793 O O . ASN A 1 99 ? -7.716 0.170 -9.311 1.00 45.59 99 ASN A O 1
ATOM 797 N N . LEU A 1 100 ? -5.927 -1.150 -9.573 1.00 51.44 100 LEU A N 1
ATOM 798 C CA . LEU A 1 100 ? -5.902 -1.858 -8.287 1.00 51.44 100 LEU A CA 1
ATOM 799 C C . LEU A 1 100 ? -5.526 -0.965 -7.085 1.00 51.44 100 LEU A C 1
ATOM 801 O O . LEU A 1 100 ? -4.393 -1.002 -6.631 1.00 51.44 100 LEU A O 1
ATOM 805 N N . LEU A 1 101 ? -6.439 -0.173 -6.526 1.00 55.12 101 LEU A N 1
ATOM 806 C CA . LEU A 1 101 ? -6.202 0.374 -5.182 1.00 55.12 101 LEU A CA 1
ATOM 807 C C . LEU A 1 101 ? -6.181 -0.781 -4.170 1.00 55.12 101 LEU A C 1
ATOM 809 O O . LEU A 1 101 ? -7.210 -1.445 -4.005 1.00 55.12 101 LEU A O 1
ATOM 813 N N . LEU A 1 102 ? -5.040 -1.015 -3.520 1.00 59.31 102 LEU A N 1
ATOM 814 C CA . LEU A 1 102 ? -4.955 -1.940 -2.401 1.00 59.31 102 LEU A CA 1
ATOM 815 C C . LEU A 1 102 ? -5.492 -1.234 -1.151 1.00 59.31 102 LEU A C 1
ATOM 817 O O . LEU A 1 102 ? -5.179 -0.087 -0.840 1.00 59.31 102 LEU A O 1
ATOM 821 N N . ILE A 1 103 ? -6.413 -1.914 -0.486 1.00 61.34 103 ILE A N 1
ATOM 822 C CA . ILE A 1 103 ? -6.983 -1.486 0.778 1.00 61.34 103 ILE A CA 1
ATOM 823 C C . ILE A 1 103 ? -6.609 -2.562 1.783 1.00 61.34 103 ILE A C 1
ATOM 825 O O . ILE A 1 103 ? -7.025 -3.714 1.638 1.00 61.34 103 ILE A O 1
ATOM 829 N N . LEU A 1 104 ? -5.827 -2.192 2.794 1.00 65.38 104 LEU A N 1
ATOM 830 C CA . LEU A 1 104 ? -5.524 -3.086 3.904 1.00 65.38 104 LEU A CA 1
ATOM 831 C C . LEU A 1 104 ? -6.504 -2.802 5.035 1.00 65.38 104 LEU A C 1
ATOM 833 O O . LEU A 1 104 ? -6.555 -1.691 5.568 1.00 65.38 104 LEU A O 1
ATOM 837 N N . ILE A 1 105 ? -7.293 -3.815 5.377 1.00 69.31 105 ILE A N 1
ATOM 838 C CA . ILE A 1 105 ? -8.217 -3.796 6.507 1.00 69.31 105 ILE A CA 1
ATOM 839 C C . ILE A 1 105 ? -7.531 -4.498 7.669 1.00 69.31 105 ILE A C 1
ATOM 841 O O . ILE A 1 105 ? -7.095 -5.645 7.552 1.00 69.31 105 ILE A O 1
ATOM 845 N N . LEU A 1 106 ? -7.443 -3.795 8.789 1.00 70.38 106 LEU A N 1
ATOM 846 C CA . LEU A 1 106 ? -6.701 -4.215 9.969 1.00 70.38 106 LEU A CA 1
ATOM 847 C C . LEU A 1 106 ? -7.614 -4.164 11.182 1.00 70.38 106 LEU A C 1
ATOM 849 O O . LEU A 1 106 ? -8.211 -3.126 11.452 1.00 70.38 106 LEU A O 1
ATOM 853 N N . ARG A 1 107 ? -7.740 -5.259 11.930 1.00 70.31 107 ARG A N 1
ATOM 854 C CA . ARG A 1 107 ? -8.585 -5.266 13.136 1.00 70.31 107 ARG A CA 1
ATOM 855 C C . ARG A 1 107 ? -7.829 -4.658 14.319 1.00 70.31 107 ARG A C 1
ATOM 857 O O . ARG A 1 107 ? -6.642 -4.939 14.489 1.00 70.31 107 ARG A O 1
ATOM 864 N N . LEU A 1 108 ? -8.503 -3.845 15.132 1.00 70.50 108 LEU A N 1
ATOM 865 C CA . LEU A 1 108 ? -7.923 -3.322 16.375 1.00 70.50 108 LEU A CA 1
ATOM 866 C C . LEU A 1 108 ? -7.696 -4.445 17.397 1.00 70.50 108 LEU A C 1
ATOM 868 O O . LEU A 1 108 ? -8.412 -5.447 17.405 1.00 70.50 108 LEU A O 1
ATOM 872 N N . LEU A 1 109 ? -6.702 -4.255 18.268 1.00 61.12 109 LEU A N 1
ATOM 873 C CA . LEU A 1 109 ? -6.380 -5.182 19.363 1.00 61.12 109 LEU A CA 1
ATOM 874 C C . LEU A 1 109 ? -7.355 -5.098 20.554 1.00 61.12 109 LEU A C 1
ATOM 876 O O . LEU A 1 109 ? -7.268 -5.915 21.462 1.00 61.12 109 LEU A O 1
ATOM 880 N N . LEU A 1 110 ? -8.268 -4.125 20.565 1.00 54.31 110 LEU A N 1
ATOM 881 C CA . LEU A 1 110 ? -9.048 -3.752 21.746 1.00 54.31 110 LEU A CA 1
ATOM 882 C C . LEU A 1 110 ? -10.521 -4.157 21.652 1.00 54.31 110 LEU A C 1
ATOM 884 O O . LEU A 1 110 ? -11.366 -3.281 21.711 1.00 54.31 110 LEU A O 1
ATOM 888 N N . PHE A 1 111 ? -10.834 -5.446 21.523 1.00 47.91 111 PHE A N 1
ATOM 889 C CA . PHE A 1 111 ? -12.130 -5.997 21.954 1.00 47.91 111 PHE A CA 1
ATOM 890 C C . PHE A 1 111 ? -11.903 -7.436 22.456 1.00 47.91 111 PHE A C 1
ATOM 892 O O . PHE A 1 111 ? -11.268 -8.200 21.720 1.00 47.91 111 PHE A O 1
ATOM 899 N N . PRO A 1 112 ? -12.334 -7.787 23.687 1.00 51.38 112 PRO A N 1
ATOM 900 C CA . PRO A 1 112 ? -12.359 -9.171 24.161 1.00 51.38 112 PRO A CA 1
ATOM 901 C C . PRO A 1 112 ? -13.330 -10.043 23.352 1.00 51.38 112 PRO A C 1
ATOM 903 O O . PRO A 1 112 ? -14.292 -9.491 22.769 1.00 51.38 112 PRO A O 1
#

Radius of gyration: 17.7 Å; chains: 1; bounding box: 48×21×47 Å

Organism: Mortierella alpina (NCBI:txid64518)

InterPro domains:
  IPR002018 Carboxylesterase, type B [PF00135] (16-91)
  IPR029058 Alpha/Beta hydrolase fold [G3DSA:3.40.50.1820] (1-92)
  IPR029058 Alpha/Beta hydrolase fold [SSF53474] (3-91)
  IPR050309 Type-B Carboxylesterase/Lipase [PTHR11559] (14-91)

pLDDT: mean 81.92, std 13.59, range [39.69, 94.88]

Secondary structure (DSSP, 8-state):
-----HHHHHHHHHTT--EEEEE-----HHHHH---HHHHHHHHTSTTTTTS-TTTSS-S-HHHHHHHHHHHHHHHHGGGGTEEEEEEEEEE---TTT---EEEEEEES---

Foldseek 3Di:
DPDDCVVVQVVCVVVVWGKDKDWDDFDFDCRQAVDDDVVLVVLVPDPCLVVDDPLPNHDGNRRVVRVVVSLVCCLVCVVVVQFDSVAWDWDFDDDPDTDTTTMIITTGPPDD

Sequence (112 aa):
MLYNSVNFVQHSIRLERPVIVVVDNYRLNGFGFLASKEPQEVLKGSPEYASLSPYDRYIGNWGLMNQKLASEWARENIASFGGNARNVTAFTRPMHTKNLLLILILRLLLFP

=== Feature glossary ===
Legend for the data blocks above and below:

— What the protein is —

The amino-acid sequence is the protein's primary structure: the linear order of residues from the N-terminus to the C-terminus, written in one-letter code. Everything else here — the 3D coordinates, the secondary structure, the domain annotations — is ultimately a consequence of this string.

Functional annotations link the protein to curated databases. InterPro entries identify conserved domains and families by matching the sequence against member-database signatures (Pfam, PROSITE, CDD, …). Gene Ontology (GO) terms describe molecular function, biological process, and cellular component in a controlled vocabulary. CATH places the structure in a hierarchical fold classification (Class/Architecture/Topology/Homologous-superfamily). The organism is the source species.

— Where its atoms are —

Atomic coordinates in PDBx/mmCIF format — the same representation the Protein Data Bank distributes. Each line of the _atom_site loop places one backbone atom in Cartesian space (units: ångströms, origin: arbitrary).

The six renders are orthographic views along the three Cartesian axes in both directions. Representation (cartoon, sticks, or surface) and color scheme (sequence-rainbow or by-chain) vary across proteins so the training set covers all the common visualization conventions.

— Local backbone conformation —

Eight-state secondary structure (DSSP): H is the canonical α-helix, G the tighter 3₁₀-helix, I the wider π-helix; E/B are β-structure, T and S are turns and bends, and '-' is everything else. DSSP derives these from the pattern of main-chain N–H···O=C hydrogen bonds, not from the sequence.

Three-state secondary structure (P-SEA) collapses the eight DSSP classes into helix (a), strand (b), and coil (c). P-SEA assigns these from Cα geometry alone — distances and angles — without requiring backbone oxygens, so it works on any Cα trace.

φ (phi) and ψ (psi) are the two rotatable backbone dihedrals per residue: φ is the C(i-1)–N–Cα–C torsion, ψ is the N–Cα–C–N(i+1) torsion, both in degrees on (−180°, 180°]. α-helical residues cluster near (−60°, −45°); β-strand residues near (−120°, +130°). A Ramachandran plot is simply a scatter of (φ, ψ) for every residue.

— Global shape and packing —

The geometric summary reports three shape descriptors. Rg (radius of gyration) measures how spread out the Cα atoms are about their centre of mass; compact globular proteins have small Rg, elongated or unfolded ones large. Cα contacts (<8 Å, |i−j|>4) count long-range residue pairs in spatial proximity — high for tightly packed folds, near zero for rods or random coil. The bounding-box extents give the protein's footprint along x, y, z in Å.

SASA measures how much of the protein is reachable by solvent. It is computed by rolling a water-sized probe over the atomic surface and summing the exposed area (Å²). Per-residue SASA distinguishes core (buried, low SASA) from surface (exposed, high SASA) residues; total SASA is a whole-molecule size measure.

Plot images: a contact map (which residues are close in 3D, as an N×N binary image), a Ramachandran scatter (backbone torsion angles, revealing secondary-structure composition at a glance), and — for AlphaFold structures — a PAE heatmap (pairwise prediction confidence).

— Structural neighborhood —

A 3Di character summarizes, for each residue, the relative orientation of the Cα frame of its nearest spatial neighbor. Because it encodes fold topology rather than chemistry, 3Di alignments detect remote structural similarity that sequence alignment misses.

The Foldseek neighbor list gives the closest experimentally determined structures in the PDB, ranked by structural alignment. TM-score near 1 means near-identical fold; near 0.3 means only rough topology match. This is how one finds what a novel AlphaFold prediction most resembles in the solved-structure universe.

— Confidence and disorder —

For AlphaFold models, the B-factor field carries pLDDT — the model's own estimate of local accuracy on a 0–100 scale. Regions with pLDDT<50 should be treated as essentially unmodeled; they often correspond to intrinsically disordered segments.

Crystallographic B-factors measure how much each atom's electron density is smeared out, in Å². They rise in mobile loops and surface residues and fall in the buried interior. In AlphaFold models this column is repurposed to hold pLDDT instead.

Predicted Aligned Error (PAE) is an AlphaFold confidence matrix: entry (i, j) is the expected error in the position of residue j, in ångströms, when the prediction is superimposed on the true structure at residue i. Low PAE within a block of residues means that block is internally rigid and well-predicted; high PAE between two blocks means their relative placement is uncertain even if each block individually is confident.